Protein AF-A0AAV6YE75-F1 (afdb_monomer_lite)

InterPro domains:
  IPR036869 Chaperone J-domain superfamily [G3DSA:1.10.287.110] (46-68)

Secondary structure (DSSP, 8-state):
-HHHHHHHHHHHHHHHHHHHHHHHHHHTHHHHHHHHHHS-HHHH--S--S---SS--HHHHHHHHT--

Organism: Engystomops pustulosus (NCBI:txid76066)

Structure (mmCIF, N/CA/C/O backbone):
data_AF-A0AAV6YE75-F1
#
_entry.id   AF-A0AAV6YE75-F1
#
loop_
_atom_site.group_PDB
_atom_site.id
_atom_site.type_symbol
_atom_site.label_atom_id
_atom_site.label_alt_id
_atom_site.label_comp_id
_atom_site.label_asym_id
_atom_site.label_entity_id
_atom_site.label_seq_id
_atom_site.pdbx_PDB_ins_code
_atom_site.Cartn_x
_atom_site.Cartn_y
_atom_site.Cartn_z
_atom_site.occupancy
_atom_site.B_iso_or_equiv
_atom_site.auth_seq_id
_atom_site.auth_comp_id
_atom_site.auth_asym_id
_atom_site.auth_atom_id
_atom_site.pdbx_PDB_model_num
ATOM 1 N N . ALA A 1 1 ? 19.491 -12.525 -24.521 1.00 63.38 1 ALA A N 1
ATOM 2 C CA . ALA A 1 1 ? 19.958 -11.120 -24.544 1.00 63.38 1 ALA A CA 1
ATOM 3 C C . ALA A 1 1 ? 18.800 -10.131 -24.730 1.00 63.38 1 ALA A C 1
ATOM 5 O O . ALA A 1 1 ? 18.656 -9.238 -23.907 1.00 63.38 1 ALA A O 1
ATOM 6 N N . SER A 1 2 ? 17.928 -10.308 -25.730 1.00 74.81 2 SER A N 1
ATOM 7 C CA . SER A 1 2 ? 16.829 -9.369 -26.035 1.00 74.81 2 SER A CA 1
ATOM 8 C C . SER A 1 2 ? 15.778 -9.195 -24.926 1.00 74.81 2 SER A C 1
ATOM 10 O O . SER A 1 2 ? 15.234 -8.109 -24.775 1.00 74.81 2 SER A O 1
ATOM 12 N N . SER A 1 3 ? 15.523 -10.223 -24.109 1.00 79.50 3 SER A N 1
ATOM 13 C CA . SER A 1 3 ? 14.577 -10.155 -22.982 1.00 79.50 3 SER A CA 1
ATOM 14 C C . SER A 1 3 ? 15.029 -9.211 -21.865 1.00 79.50 3 SER A C 1
ATOM 16 O O . SER A 1 3 ? 14.205 -8.504 -21.300 1.00 79.50 3 SER A O 1
ATOM 18 N N . LEU A 1 4 ? 16.332 -9.152 -21.577 1.00 90.12 4 LEU A N 1
ATOM 19 C CA . LEU A 1 4 ? 16.895 -8.239 -20.577 1.00 90.12 4 LEU A CA 1
ATOM 20 C C . LEU A 1 4 ? 16.849 -6.787 -21.054 1.00 90.12 4 LEU A C 1
ATOM 22 O O . LEU A 1 4 ? 16.555 -5.893 -20.268 1.00 90.12 4 LEU A O 1
ATOM 26 N N . ILE A 1 5 ? 17.087 -6.562 -22.349 1.00 89.56 5 ILE A N 1
ATOM 27 C CA . ILE A 1 5 ? 16.985 -5.233 -22.963 1.00 89.56 5 ILE A CA 1
ATOM 28 C C . ILE A 1 5 ? 15.525 -4.769 -22.957 1.00 89.56 5 ILE A C 1
ATOM 30 O O . ILE A 1 5 ? 15.246 -3.651 -22.537 1.00 89.56 5 ILE A O 1
ATOM 34 N N . ALA A 1 6 ? 14.586 -5.638 -23.345 1.00 91.62 6 ALA A N 1
ATOM 35 C CA . ALA A 1 6 ? 13.158 -5.338 -23.296 1.00 91.62 6 ALA A CA 1
ATOM 36 C C . ALA A 1 6 ? 12.683 -5.061 -21.860 1.00 91.62 6 ALA A C 1
ATOM 38 O O . ALA A 1 6 ? 12.031 -4.048 -21.615 1.00 91.62 6 ALA A O 1
ATOM 39 N N . ALA A 1 7 ? 13.072 -5.900 -20.895 1.00 92.94 7 ALA A N 1
ATOM 40 C CA . ALA A 1 7 ? 12.757 -5.687 -19.485 1.00 92.94 7 ALA A CA 1
ATOM 41 C C . ALA A 1 7 ? 13.332 -4.353 -18.976 1.00 92.94 7 ALA A C 1
ATOM 43 O O . ALA A 1 7 ? 12.602 -3.556 -18.389 1.00 92.94 7 ALA A O 1
ATOM 44 N N . GLY A 1 8 ? 14.598 -4.050 -19.278 1.00 94.06 8 GLY A N 1
ATOM 45 C CA . GLY A 1 8 ? 15.224 -2.775 -18.920 1.00 94.06 8 GLY A CA 1
ATOM 46 C C . GLY A 1 8 ? 14.497 -1.565 -19.514 1.00 94.06 8 GLY A C 1
ATOM 47 O O . GLY A 1 8 ? 14.242 -0.592 -18.803 1.00 94.06 8 GLY A O 1
ATOM 48 N N . LEU A 1 9 ? 14.084 -1.649 -20.782 1.00 94.94 9 LEU A N 1
ATOM 49 C CA . LEU A 1 9 ? 13.336 -0.585 -21.453 1.00 94.94 9 LEU A CA 1
ATOM 50 C C . LEU A 1 9 ? 11.966 -0.357 -20.797 1.00 94.94 9 LEU A C 1
ATOM 52 O O . LEU A 1 9 ? 11.586 0.784 -20.543 1.00 94.94 9 LEU A O 1
ATOM 56 N N . THR A 1 10 ? 11.245 -1.431 -20.460 1.00 94.31 10 THR A N 1
ATOM 57 C CA . THR A 1 10 ? 9.939 -1.318 -19.786 1.00 94.31 10 THR A CA 1
ATOM 58 C C . THR A 1 10 ? 10.049 -0.699 -18.396 1.00 94.31 10 THR A C 1
ATOM 60 O O . THR A 1 10 ? 9.243 0.164 -18.052 1.00 94.31 10 THR A O 1
ATOM 63 N N . ILE A 1 11 ? 11.072 -1.068 -17.620 1.00 95.50 11 ILE A N 1
ATOM 64 C CA . ILE A 1 11 ? 11.313 -0.507 -16.285 1.00 95.50 11 ILE A CA 1
ATOM 65 C C . ILE A 1 11 ? 11.662 0.982 -16.388 1.00 95.50 11 ILE A C 1
ATOM 67 O O . ILE A 1 11 ? 11.149 1.787 -15.609 1.00 95.50 11 ILE A O 1
ATOM 71 N N . ALA A 1 12 ? 12.476 1.367 -17.375 1.00 93.88 12 ALA A N 1
ATOM 72 C CA . ALA A 1 12 ? 12.816 2.765 -17.622 1.00 93.88 12 ALA A CA 1
ATOM 73 C C . ALA A 1 12 ? 11.577 3.603 -17.983 1.00 93.88 12 ALA A C 1
ATOM 75 O O . ALA A 1 12 ? 11.356 4.660 -17.390 1.00 93.88 12 ALA A O 1
ATOM 76 N N . VAL A 1 13 ? 10.734 3.111 -18.898 1.00 96.00 13 VAL A N 1
ATOM 77 C CA . VAL A 1 13 ? 9.488 3.791 -19.294 1.00 96.00 13 VAL A CA 1
ATOM 78 C C . VAL A 1 13 ? 8.521 3.903 -18.114 1.00 96.00 13 VAL A C 1
ATOM 80 O O . VAL A 1 13 ? 8.013 4.992 -17.845 1.00 96.00 13 VAL A O 1
ATOM 83 N N . ALA A 1 14 ? 8.306 2.814 -17.371 1.00 95.88 14 ALA A N 1
ATOM 84 C CA . ALA A 1 14 ? 7.422 2.805 -16.207 1.00 95.88 14 ALA A CA 1
ATOM 85 C C . ALA A 1 14 ? 7.902 3.775 -15.114 1.00 95.88 14 ALA A C 1
ATOM 87 O O . ALA A 1 14 ? 7.101 4.528 -14.559 1.00 95.88 14 ALA A O 1
ATOM 88 N N . GLY A 1 15 ? 9.211 3.815 -14.843 1.00 94.50 15 GLY A N 1
ATOM 89 C CA . GLY A 1 15 ? 9.800 4.746 -13.881 1.00 94.50 15 GLY A CA 1
ATOM 90 C C . GLY A 1 15 ? 9.656 6.212 -14.301 1.00 94.50 15 GLY A C 1
ATOM 91 O O . GLY A 1 15 ? 9.315 7.063 -13.475 1.00 94.50 15 GLY A O 1
ATOM 92 N N . PHE A 1 16 ? 9.863 6.518 -15.585 1.00 93.50 16 PHE A N 1
ATOM 93 C CA . PHE A 1 16 ? 9.759 7.885 -16.098 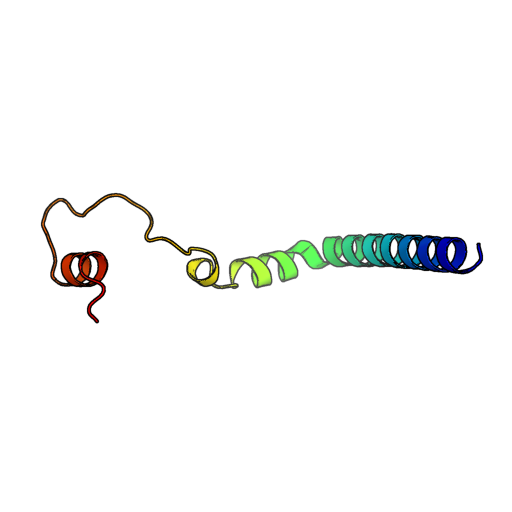1.00 93.50 16 PHE A CA 1
ATOM 94 C C . PHE A 1 16 ? 8.307 8.380 -16.102 1.00 93.50 16 PHE A C 1
ATOM 96 O O . PHE A 1 16 ? 8.016 9.451 -15.564 1.00 93.50 16 PHE A O 1
ATOM 103 N N . ALA A 1 17 ? 7.378 7.565 -16.610 1.00 94.38 17 ALA A N 1
ATOM 104 C CA . ALA A 1 17 ? 5.948 7.866 -16.585 1.00 94.38 17 ALA A CA 1
ATOM 105 C C . ALA A 1 17 ? 5.418 7.995 -15.146 1.00 94.38 17 ALA A C 1
ATOM 107 O O . ALA A 1 17 ? 4.691 8.939 -14.834 1.00 94.38 17 ALA A O 1
ATOM 108 N N . GLY A 1 18 ? 5.845 7.107 -14.241 1.00 92.31 18 GLY A N 1
ATOM 109 C CA . GLY A 1 18 ? 5.492 7.167 -12.823 1.00 92.31 18 GLY A CA 1
ATOM 110 C C . GLY A 1 18 ? 5.964 8.458 -12.147 1.00 92.31 18 GLY A C 1
ATOM 111 O O . GLY A 1 18 ? 5.204 9.080 -11.404 1.00 92.31 18 GLY A O 1
ATOM 112 N N . ARG A 1 19 ? 7.184 8.925 -12.447 1.00 90.44 19 ARG A N 1
ATOM 113 C CA . ARG A 1 19 ? 7.707 10.195 -11.914 1.00 90.44 19 ARG A CA 1
ATOM 114 C C . ARG A 1 19 ? 6.890 11.400 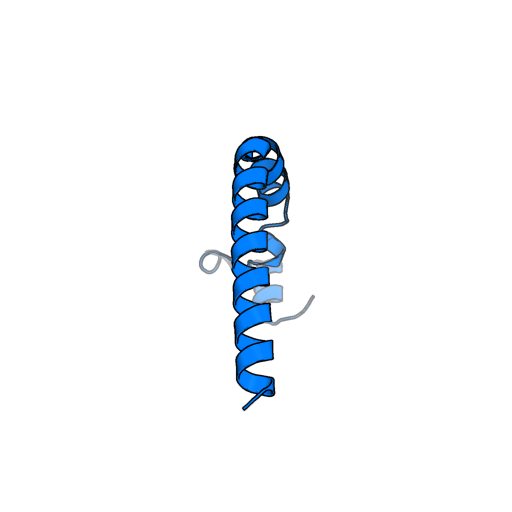-12.381 1.00 90.44 19 ARG A C 1
ATOM 116 O O . ARG A 1 19 ? 6.606 12.274 -11.563 1.00 90.44 19 ARG A O 1
ATOM 123 N N . TYR A 1 20 ? 6.484 11.430 -13.649 1.00 90.69 20 TYR A N 1
ATOM 124 C CA . TYR A 1 20 ? 5.621 12.488 -14.182 1.00 90.69 20 TYR A CA 1
ATOM 125 C C . TYR A 1 20 ? 4.222 12.460 -13.571 1.00 90.69 20 TYR A C 1
ATOM 127 O O . TYR A 1 20 ? 3.719 13.505 -13.160 1.00 90.69 20 TYR A O 1
ATOM 135 N N . ALA A 1 21 ? 3.624 11.274 -13.438 1.00 87.00 21 ALA A N 1
ATOM 136 C CA . ALA A 1 21 ? 2.336 11.122 -12.772 1.00 87.00 21 ALA A CA 1
ATOM 137 C C . ALA A 1 21 ? 2.399 11.664 -11.336 1.00 87.00 21 ALA A C 1
ATOM 139 O O . ALA A 1 21 ? 1.579 12.497 -10.958 1.00 87.00 21 ALA A O 1
ATOM 140 N N . LEU A 1 22 ? 3.416 11.281 -10.554 1.00 86.44 22 LEU A N 1
ATOM 141 C CA . LEU A 1 22 ? 3.603 11.783 -9.188 1.00 86.44 22 LEU A CA 1
ATOM 142 C C . LEU A 1 22 ? 3.832 13.300 -9.132 1.00 86.44 22 LEU A C 1
ATOM 144 O O . LEU A 1 22 ? 3.342 13.946 -8.211 1.00 86.44 22 LEU A O 1
ATOM 148 N N . GLN A 1 23 ? 4.550 13.887 -10.091 1.00 85.69 23 GLN A N 1
ATOM 149 C CA . GLN A 1 23 ? 4.707 15.344 -10.177 1.00 85.69 23 GLN A CA 1
ATOM 150 C C . GLN A 1 23 ? 3.380 16.048 -10.492 1.00 85.69 23 GLN A C 1
ATOM 152 O O . GLN A 1 23 ? 3.064 17.047 -9.852 1.00 85.69 23 GLN A O 1
ATOM 157 N N . ALA A 1 24 ? 2.563 15.502 -11.393 1.00 82.88 24 ALA A N 1
ATOM 158 C CA . ALA A 1 24 ? 1.226 16.027 -11.668 1.00 82.88 24 ALA A CA 1
ATOM 159 C C . ALA A 1 24 ? 0.300 15.910 -10.443 1.00 82.88 24 ALA A C 1
ATOM 161 O O . ALA A 1 24 ? -0.396 16.864 -10.096 1.00 82.88 24 ALA A O 1
ATOM 162 N N . PHE A 1 25 ? 0.358 14.785 -9.720 1.00 78.50 25 PHE A N 1
ATOM 163 C CA . PHE A 1 25 ? -0.368 14.604 -8.460 1.00 78.50 25 PHE A CA 1
ATOM 164 C C . PHE A 1 25 ? 0.075 15.584 -7.369 1.00 78.50 25 PHE A C 1
ATOM 166 O O . PHE A 1 25 ? -0.751 15.948 -6.535 1.00 78.50 25 PHE A O 1
ATOM 173 N N . LYS A 1 26 ? 1.332 16.060 -7.380 1.00 75.06 26 LYS A N 1
ATOM 174 C CA . LYS A 1 26 ? 1.780 17.104 -6.444 1.00 75.06 26 LYS A CA 1
ATOM 175 C C . LYS A 1 26 ? 1.023 18.420 -6.631 1.00 75.06 26 LYS A C 1
ATOM 177 O O . LYS A 1 26 ? 0.654 19.057 -5.656 1.00 75.06 26 LYS A O 1
ATOM 182 N N . HIS A 1 27 ? 0.694 18.795 -7.864 1.00 70.12 27 HIS A N 1
ATOM 183 C CA . HIS A 1 27 ? -0.124 19.987 -8.120 1.00 70.12 27 HIS A CA 1
ATOM 184 C C . HIS A 1 27 ? -1.587 19.828 -7.668 1.00 70.12 27 HIS A C 1
ATOM 186 O O . HIS A 1 27 ? -2.267 20.820 -7.419 1.00 70.12 27 HIS A O 1
ATOM 192 N N . LEU A 1 28 ? -2.052 18.588 -7.498 1.00 71.12 28 LEU A N 1
ATOM 193 C CA . LEU A 1 28 ? -3.377 18.235 -6.979 1.00 71.12 28 LEU A CA 1
ATOM 194 C C . LEU A 1 28 ? -3.337 17.826 -5.494 1.00 71.12 28 LEU A C 1
ATOM 196 O O . LEU A 1 28 ? -4.316 17.291 -4.965 1.00 71.12 28 LEU A O 1
ATOM 200 N N . GLU A 1 29 ? -2.224 18.108 -4.804 1.00 67.94 29 GLU A N 1
ATOM 201 C CA . GLU A 1 29 ? -1.976 17.766 -3.400 1.00 67.94 29 GLU A CA 1
ATOM 202 C C . GLU A 1 29 ? -3.151 18.002 -2.446 1.00 67.94 29 GLU A C 1
ATOM 204 O O . GLU A 1 29 ? -3.405 17.101 -1.647 1.00 67.94 29 GLU A O 1
ATOM 209 N N . PRO A 1 30 ? -3.870 19.144 -2.460 1.00 68.38 30 PRO A N 1
ATOM 210 C CA . PRO A 1 30 ? -4.951 19.361 -1.501 1.00 68.38 30 PRO A CA 1
ATOM 211 C C . PRO A 1 30 ? -6.095 18.355 -1.674 1.00 68.38 30 PRO A C 1
ATOM 213 O O . PRO A 1 30 ? -6.543 17.778 -0.686 1.00 68.38 30 PRO A O 1
ATOM 216 N N . GLN A 1 31 ? -6.506 18.060 -2.910 1.00 66.81 31 GLN A N 1
ATOM 217 C CA . GLN A 1 31 ? -7.583 17.102 -3.190 1.00 66.81 31 GLN A CA 1
ATOM 218 C C . GLN A 1 31 ? -7.139 15.661 -2.929 1.00 66.81 31 GLN A C 1
ATOM 220 O O . GLN A 1 31 ? -7.891 14.867 -2.367 1.00 66.81 31 GLN A O 1
ATOM 225 N N . VAL A 1 32 ? -5.892 15.331 -3.271 1.00 72.38 32 VAL A N 1
ATOM 226 C CA . VAL A 1 32 ? -5.316 14.004 -3.024 1.00 72.38 32 VAL A CA 1
ATOM 227 C C . VAL A 1 32 ? -5.132 13.758 -1.527 1.00 72.38 32 VAL A C 1
ATOM 229 O O . VAL A 1 32 ? -5.492 12.694 -1.033 1.00 72.38 32 VAL A O 1
ATOM 232 N N . LYS A 1 33 ? -4.633 14.740 -0.767 1.00 68.25 33 LYS A N 1
ATOM 233 C CA . LYS A 1 33 ? -4.518 14.638 0.696 1.00 68.25 33 LYS A CA 1
ATOM 234 C C . LYS A 1 33 ? -5.883 14.480 1.341 1.00 68.25 33 LYS A C 1
ATOM 236 O O . LYS A 1 33 ? -6.011 13.665 2.246 1.00 68.25 33 LYS A O 1
ATOM 241 N N . GLN A 1 34 ? -6.888 15.209 0.868 1.00 67.81 34 GLN A N 1
ATOM 242 C CA . GLN A 1 34 ? -8.246 15.092 1.382 1.00 67.81 34 GLN A CA 1
ATOM 243 C C . GLN A 1 34 ? -8.826 13.705 1.076 1.00 67.81 34 GLN A C 1
ATOM 245 O O . GLN A 1 34 ? -9.293 13.043 1.996 1.00 67.81 34 GLN A O 1
ATOM 250 N N . ALA A 1 35 ? -8.662 13.202 -0.151 1.00 71.00 35 ALA A N 1
ATOM 251 C CA . ALA A 1 35 ? -9.057 11.845 -0.528 1.00 71.00 35 ALA A CA 1
ATOM 252 C C . ALA A 1 35 ? -8.348 10.771 0.322 1.00 71.00 35 ALA A C 1
ATOM 254 O O . ALA A 1 35 ? -9.001 9.879 0.861 1.00 71.00 35 ALA A O 1
ATOM 255 N N . ILE A 1 36 ? -7.031 10.890 0.530 1.00 71.31 36 ILE A N 1
ATOM 256 C CA . ILE A 1 36 ? -6.244 9.964 1.364 1.00 71.31 36 ILE A CA 1
ATOM 257 C C . ILE A 1 36 ? -6.628 10.068 2.846 1.00 71.31 36 ILE A C 1
ATOM 259 O O . ILE A 1 36 ? -6.630 9.066 3.555 1.00 71.31 36 ILE A O 1
ATOM 263 N N . GLN A 1 37 ? -6.968 11.257 3.341 1.00 67.44 37 GLN A N 1
ATOM 264 C CA . GLN A 1 37 ? -7.438 11.440 4.716 1.00 67.44 37 GLN A CA 1
ATOM 265 C C . GLN A 1 37 ? -8.851 10.894 4.926 1.00 67.44 37 GLN A C 1
ATOM 267 O O . GLN A 1 37 ? -9.142 10.412 6.021 1.00 67.44 37 GLN A O 1
ATOM 272 N N . THR A 1 38 ? -9.703 10.949 3.897 1.00 67.00 38 THR A N 1
ATOM 273 C CA . THR A 1 38 ? -11.033 10.324 3.904 1.00 67.00 38 THR A CA 1
ATOM 274 C C . THR A 1 38 ? -10.981 8.811 3.726 1.00 67.00 38 THR A C 1
ATOM 276 O O . THR A 1 38 ? -11.971 8.143 4.020 1.00 67.00 38 THR A O 1
ATOM 279 N N . LEU A 1 39 ? -9.843 8.245 3.297 1.00 70.25 39 LEU A N 1
ATOM 280 C CA . LEU A 1 39 ? -9.671 6.798 3.336 1.00 70.25 39 LEU A CA 1
ATOM 281 C C . LEU A 1 39 ? -9.774 6.333 4.794 1.00 70.25 39 LEU A C 1
ATOM 283 O O . LEU A 1 39 ? -9.131 6.910 5.681 1.00 70.25 39 LEU A O 1
ATOM 287 N N . PRO A 1 40 ? -10.564 5.284 5.068 1.00 60.94 40 PRO A N 1
ATOM 288 C CA . PRO A 1 40 ? -10.737 4.785 6.417 1.00 60.94 40 PRO A CA 1
ATOM 289 C C . PRO A 1 40 ? -9.387 4.300 6.953 1.00 60.94 40 PRO A C 1
ATOM 291 O O . PRO A 1 40 ? -8.913 3.217 6.619 1.00 60.94 40 PRO A O 1
ATOM 294 N N . LYS A 1 41 ? -8.773 5.091 7.842 1.00 61.16 41 LYS A N 1
ATOM 295 C CA . LYS A 1 41 ? -7.568 4.700 8.602 1.00 61.16 41 LYS A CA 1
ATOM 296 C C . LYS A 1 41 ? -7.773 3.389 9.368 1.00 61.16 41 LYS A C 1
ATOM 298 O O . LYS A 1 41 ? -6.801 2.715 9.689 1.00 61.16 41 LYS A O 1
ATOM 303 N N . SER A 1 42 ? -9.027 3.027 9.644 1.00 58.84 42 SER A N 1
ATOM 304 C CA . SER A 1 42 ? -9.431 1.760 10.250 1.00 58.84 42 SER A CA 1
ATOM 305 C C . SER A 1 42 ? -9.216 0.543 9.346 1.00 58.84 42 SER A C 1
ATOM 307 O O . SER A 1 42 ? -8.955 -0.528 9.874 1.00 58.84 42 SER A O 1
ATOM 309 N N . ALA A 1 43 ? -9.254 0.684 8.014 1.00 58.78 43 ALA A N 1
ATOM 310 C CA . ALA A 1 43 ? -9.004 -0.432 7.094 1.00 58.78 43 ALA A CA 1
ATOM 311 C C . ALA A 1 43 ? -7.533 -0.889 7.111 1.00 58.78 43 ALA A C 1
ATOM 313 O O . ALA A 1 43 ? -7.240 -2.044 6.822 1.00 58.78 43 ALA A O 1
ATOM 314 N N . PHE A 1 44 ? -6.617 0.006 7.498 1.00 61.47 44 PHE A N 1
ATOM 315 C CA . PHE A 1 44 ? -5.184 -0.276 7.642 1.00 61.47 44 PHE A CA 1
ATOM 316 C C . PHE A 1 44 ? -4.742 -0.437 9.103 1.00 61.47 44 PHE A C 1
ATOM 318 O O . PHE A 1 44 ? -3.601 -0.810 9.371 1.00 61.47 44 PHE A O 1
ATOM 325 N N . ALA A 1 45 ? -5.625 -0.162 10.064 1.00 65.00 45 ALA A N 1
ATOM 326 C CA . ALA A 1 45 ? -5.366 -0.395 11.476 1.00 65.00 45 ALA A CA 1
ATOM 327 C C . ALA A 1 45 ? -5.803 -1.821 11.825 1.00 65.00 45 ALA A C 1
ATOM 329 O O . ALA A 1 45 ? -6.854 -2.028 12.420 1.00 65.00 45 ALA A O 1
ATOM 330 N N . GLY A 1 46 ? -4.983 -2.809 11.456 1.00 68.44 46 GLY A N 1
ATOM 331 C CA . GLY A 1 46 ? -5.222 -4.226 11.771 1.00 68.44 46 GLY A CA 1
ATOM 332 C C . GLY A 1 46 ? -5.246 -4.565 13.270 1.00 68.44 46 GLY A C 1
ATOM 333 O O . GLY A 1 46 ? -5.402 -5.727 13.625 1.00 68.44 46 GLY A O 1
ATOM 334 N N . TYR A 1 47 ? -5.098 -3.570 14.150 1.00 75.38 47 TYR A N 1
ATOM 335 C CA . TYR A 1 47 ? -5.035 -3.737 15.595 1.00 75.38 47 TYR A CA 1
ATOM 336 C C . TYR A 1 47 ? -5.816 -2.633 16.309 1.00 75.38 47 TYR A C 1
ATOM 338 O O . TYR A 1 47 ? -5.778 -1.461 15.914 1.00 75.38 47 TYR A O 1
ATOM 346 N N . TYR A 1 48 ? -6.487 -3.008 17.399 1.00 76.06 48 TYR A N 1
ATOM 347 C CA . TYR A 1 48 ? -7.079 -2.055 18.331 1.00 76.06 48 TYR A CA 1
ATOM 348 C C . TYR A 1 48 ? -5.956 -1.257 18.999 1.00 76.06 48 TYR A C 1
ATOM 350 O O . TYR A 1 48 ? -5.022 -1.825 19.557 1.00 76.06 48 TYR A O 1
ATOM 358 N N . LYS A 1 49 ? -6.006 0.073 18.879 1.00 79.44 49 LYS A N 1
ATOM 359 C CA . LYS A 1 49 ? -4.991 0.963 19.453 1.00 79.44 49 LYS A CA 1
ATOM 360 C C . LYS A 1 49 ? -5.257 1.176 20.943 1.00 79.44 49 LYS A C 1
ATOM 362 O O . LYS A 1 49 ? -6.374 1.538 21.299 1.00 79.44 49 LYS A O 1
ATOM 367 N N . GLY A 1 50 ? -4.216 1.057 21.765 1.00 85.69 50 GLY A N 1
ATOM 368 C CA . GLY A 1 50 ? -4.277 1.271 23.215 1.00 85.69 50 GLY A CA 1
ATOM 369 C C . GLY A 1 50 ? -3.958 0.005 24.011 1.00 85.69 50 GLY A C 1
ATOM 370 O O . GLY A 1 50 ? -3.611 -1.021 23.433 1.00 85.69 50 GLY A O 1
ATOM 371 N N . GLY A 1 51 ? -4.033 0.106 25.338 1.00 88.31 51 GLY A N 1
ATOM 372 C CA . GLY A 1 51 ? -4.031 -1.052 26.236 1.00 88.31 51 GLY A CA 1
ATOM 373 C C . GLY A 1 51 ? -5.452 -1.536 26.526 1.00 88.31 51 GLY A C 1
ATOM 374 O O . GLY A 1 51 ? -6.410 -1.034 25.938 1.00 88.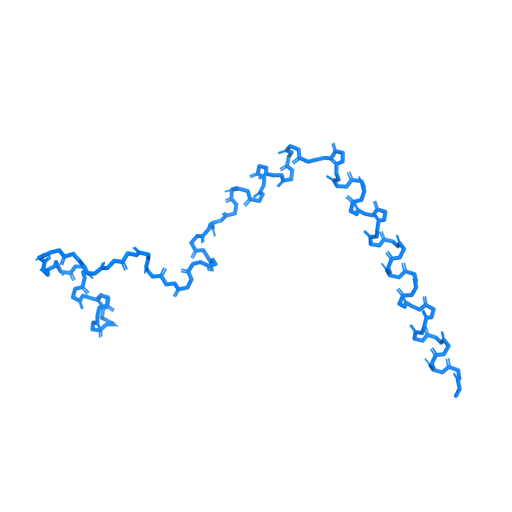31 51 GLY A O 1
ATOM 375 N N . PHE A 1 52 ? -5.578 -2.480 27.457 1.00 89.50 52 PHE A N 1
ATOM 376 C CA . PHE A 1 52 ? -6.879 -2.881 27.987 1.00 89.50 52 PHE A CA 1
ATOM 377 C C . PHE A 1 52 ? -7.535 -1.731 28.770 1.00 89.50 52 PHE A C 1
ATOM 379 O O . PHE A 1 52 ? -6.850 -0.913 29.398 1.00 89.50 52 PHE A O 1
ATOM 386 N N . GLU A 1 53 ? -8.861 -1.658 28.729 1.00 89.50 53 GLU A N 1
ATOM 387 C CA . GLU A 1 53 ? -9.650 -0.790 29.584 1.00 89.50 53 GLU A CA 1
ATOM 388 C C . GLU A 1 53 ? -9.411 -1.184 31.058 1.00 89.50 53 GLU A C 1
ATOM 390 O O . GLU A 1 53 ? -9.257 -2.362 31.387 1.00 89.50 53 GLU A O 1
ATOM 395 N N . PRO A 1 54 ? -9.404 -0.224 32.002 1.00 93.00 54 PRO A N 1
ATOM 396 C CA . PRO A 1 54 ? -9.179 -0.520 33.423 1.00 93.00 54 PRO A CA 1
ATOM 397 C C . PRO A 1 54 ? -10.224 -1.460 34.044 1.00 93.00 54 PRO A C 1
ATOM 399 O O . PRO A 1 54 ? -10.024 -1.991 35.136 1.00 93.00 54 PRO A O 1
ATOM 402 N N . LYS A 1 55 ? -11.372 -1.622 33.380 1.00 93.00 55 LYS A N 1
ATOM 403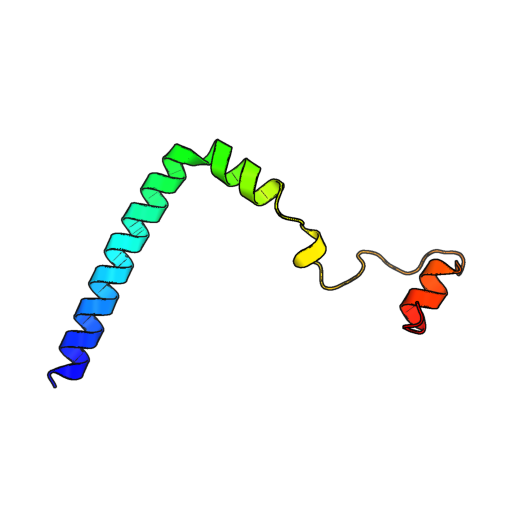 C CA . LYS A 1 55 ? -12.488 -2.462 33.800 1.00 93.00 55 LYS A CA 1
ATOM 404 C C . LYS A 1 55 ? -12.992 -3.230 32.584 1.00 93.00 55 LYS A C 1
ATOM 406 O O . LYS A 1 55 ? -13.464 -2.605 31.646 1.00 93.00 55 LYS A O 1
ATOM 411 N N . MET A 1 56 ? -12.973 -4.561 32.665 1.00 93.31 56 MET A N 1
ATOM 412 C CA . MET A 1 56 ? -13.419 -5.463 31.598 1.00 93.31 56 MET A CA 1
ATOM 413 C C . MET A 1 56 ? -14.854 -5.137 31.153 1.00 93.31 56 MET A C 1
ATOM 415 O O . MET A 1 56 ? -15.822 -5.427 31.869 1.00 93.31 56 MET A O 1
ATOM 419 N N . THR A 1 57 ? -15.009 -4.538 29.972 1.00 94.31 57 THR A N 1
ATOM 420 C CA . THR A 1 57 ? -16.327 -4.289 29.371 1.00 94.31 57 THR A CA 1
ATOM 421 C C . THR A 1 57 ? -16.775 -5.462 28.504 1.00 94.31 57 THR A C 1
ATOM 423 O O . THR A 1 57 ? -15.972 -6.265 28.039 1.00 94.31 57 THR A O 1
ATOM 426 N N . LYS A 1 58 ? -18.087 -5.573 28.241 1.00 92.50 58 LYS A N 1
ATOM 427 C CA . LYS A 1 58 ? -18.631 -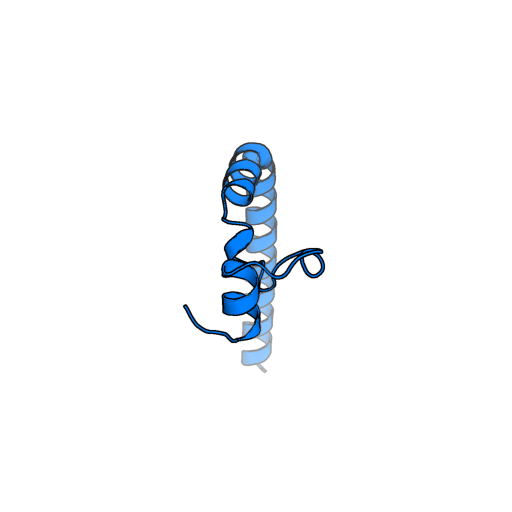6.613 27.341 1.00 92.50 58 LYS A CA 1
ATOM 428 C C . LYS A 1 58 ? -17.976 -6.571 25.957 1.00 92.50 58 LYS A C 1
ATOM 430 O O . LYS A 1 58 ? -17.740 -7.611 25.355 1.00 92.50 58 LYS A O 1
ATOM 435 N N . ARG A 1 59 ? -17.671 -5.361 25.479 1.00 90.06 59 ARG A N 1
ATOM 436 C CA . ARG A 1 59 ? -16.979 -5.131 24.212 1.00 90.06 59 ARG A CA 1
ATOM 437 C C . ARG A 1 59 ? -15.545 -5.644 24.270 1.00 90.06 59 ARG A C 1
ATOM 439 O O . ARG A 1 59 ? -15.134 -6.358 23.372 1.00 90.06 59 ARG A O 1
ATOM 446 N N . GLU A 1 60 ? -14.795 -5.303 25.307 1.00 90.75 60 GLU A N 1
ATOM 447 C CA . GLU A 1 60 ? -13.423 -5.779 25.465 1.00 90.75 60 GLU A CA 1
ATOM 448 C C . GLU A 1 60 ? -13.347 -7.303 25.621 1.00 90.75 60 GLU A C 1
ATOM 450 O O . GLU A 1 60 ? -12.541 -7.945 24.953 1.00 90.75 60 GLU A O 1
ATOM 455 N N . ALA A 1 61 ? -14.254 -7.900 26.397 1.00 93.50 61 ALA A N 1
ATOM 456 C CA . ALA A 1 61 ? -14.364 -9.351 26.516 1.00 93.50 61 ALA A CA 1
ATOM 457 C C . ALA A 1 61 ? -14.648 -10.021 25.158 1.00 93.50 61 ALA A C 1
ATOM 459 O O . ALA A 1 61 ? -14.011 -11.016 24.823 1.0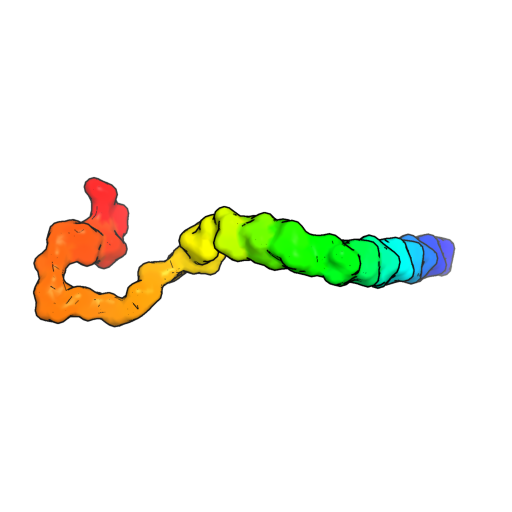0 93.50 61 ALA A O 1
ATOM 460 N N . ALA A 1 62 ? -15.547 -9.449 24.351 1.00 92.75 62 ALA A N 1
ATOM 461 C CA . ALA A 1 62 ? -15.812 -9.898 22.984 1.00 92.75 62 ALA A CA 1
ATOM 462 C C . ALA A 1 62 ? -14.556 -9.826 22.093 1.00 92.75 62 ALA A C 1
ATOM 464 O O . ALA A 1 62 ? -14.270 -10.762 21.347 1.00 92.75 62 ALA A O 1
ATOM 465 N N . LEU A 1 63 ? -13.759 -8.758 22.218 1.00 89.50 63 LEU A N 1
ATOM 466 C CA . LEU A 1 63 ? -12.506 -8.595 21.473 1.00 89.50 63 LEU A CA 1
ATOM 467 C C . LEU A 1 63 ? -11.419 -9.591 21.898 1.00 89.50 63 LEU A C 1
ATOM 469 O O . LEU A 1 63 ? -10.725 -10.120 21.035 1.00 89.50 63 LEU A O 1
ATOM 473 N N . VAL A 1 64 ? -11.283 -9.863 23.197 1.00 89.81 64 VAL A N 1
ATOM 474 C CA . VAL A 1 64 ? -10.303 -10.824 23.736 1.00 89.81 64 VAL A CA 1
ATOM 475 C C . VAL A 1 64 ? -10.673 -12.261 23.384 1.00 89.81 64 VAL A C 1
ATOM 477 O O . VAL A 1 64 ? -9.807 -13.051 23.017 1.00 89.81 64 VAL A O 1
ATOM 480 N N . LEU A 1 65 ? -11.959 -12.601 23.489 1.00 93.31 65 LEU A N 1
ATOM 481 C CA . LEU A 1 65 ? -12.465 -13.950 23.235 1.00 93.31 65 LEU A CA 1
ATOM 482 C C . LEU A 1 65 ? -12.741 -14.214 21.743 1.00 93.31 65 LEU A C 1
ATOM 484 O O . LEU A 1 65 ? -13.013 -15.351 21.367 1.00 93.31 65 LEU A O 1
ATOM 488 N N . GLY A 1 66 ? -12.692 -13.183 20.892 1.00 89.38 66 GLY A N 1
ATOM 489 C CA . GLY A 1 66 ? -12.980 -13.293 19.459 1.00 89.38 66 GLY A CA 1
ATOM 490 C C . GLY A 1 66 ? -14.442 -13.623 19.142 1.00 89.38 66 GLY A C 1
ATOM 491 O O . GLY A 1 66 ? -14.730 -14.167 18.076 1.00 89.38 66 GLY A O 1
ATOM 492 N N . VAL A 1 67 ? -15.365 -13.313 20.056 1.00 87.88 67 VAL A N 1
ATOM 493 C CA . VAL A 1 67 ? -16.799 -13.616 19.928 1.00 87.88 67 VAL A CA 1
ATOM 494 C C . VAL A 1 67 ? -17.536 -12.318 19.613 1.00 87.88 67 VAL A C 1
ATOM 496 O O . VAL A 1 67 ? -17.279 -11.306 20.258 1.00 87.88 67 VAL A O 1
ATOM 499 N N . ARG A 1 68 ? -18.398 -12.323 18.593 1.00 75.88 68 ARG A N 1
ATOM 500 C CA . ARG A 1 68 ? -19.195 -11.152 18.191 1.00 75.88 68 ARG A CA 1
ATOM 501 C C . ARG A 1 68 ? -20.429 -10.965 19.063 1.00 75.88 68 ARG A C 1
ATOM 503 O O . ARG A 1 68 ? -21.048 -11.993 19.410 1.00 75.88 68 ARG A O 1
#

Foldseek 3Di:
DVVVVVVVVVVVVCVVVVVVVVVVVVVVVVVVVVVVVPPPPVVVCPDDPDDDDPDDDPVNVCVVVVHD

Sequence (68 aa):
ASSLIAAGLTIAVAGFAGRYALQAFKHLEPQVKQAIQTLPKSAFAGYYKGGFEPKMTKREAALVLGVR

Radius of gyration: 22.9 Å; chains: 1; bounding box: 39×34×60 Å

pLDDT: mean 81.99, std 11.75, range [58.78, 96.0]